Protein AF-A0A4R2BHW9-F1 (afdb_monomer_lite)

Sequence (74 aa):
MKRLRKPRKRFVVVVRREEQSLQIVIIAPDLKGMYRQLFKLYSHLFKENEGRKTLSISFRETHLSESSIGQREC

Structure (mmCIF, N/CA/C/O backbone):
data_AF-A0A4R2BHW9-F1
#
_entry.id   AF-A0A4R2BHW9-F1
#
loop_
_atom_site.group_PDB
_atom_site.id
_atom_site.type_symbol
_atom_site.label_atom_id
_atom_site.label_alt_id
_atom_site.label_comp_id
_atom_site.label_asym_id
_atom_site.label_entity_id
_atom_site.label_seq_id
_atom_site.pdbx_PDB_ins_code
_atom_site.Cartn_x
_atom_site.Cartn_y
_atom_site.Cartn_z
_atom_site.occupancy
_atom_site.B_iso_or_equiv
_atom_site.auth_seq_id
_atom_site.auth_comp_id
_atom_site.auth_asym_id
_atom_site.auth_atom_id
_atom_site.pdbx_PDB_model_num
ATOM 1 N N . MET A 1 1 ? 2.718 -12.222 -28.872 1.00 47.53 1 MET A N 1
ATOM 2 C CA . MET A 1 1 ? 2.858 -10.886 -28.241 1.00 47.53 1 MET A CA 1
ATOM 3 C C . MET A 1 1 ? 3.506 -11.018 -26.863 1.00 47.53 1 MET A C 1
ATOM 5 O O . MET A 1 1 ? 2.851 -11.475 -25.932 1.00 47.53 1 MET A O 1
ATOM 9 N N . LYS A 1 2 ? 4.788 -10.65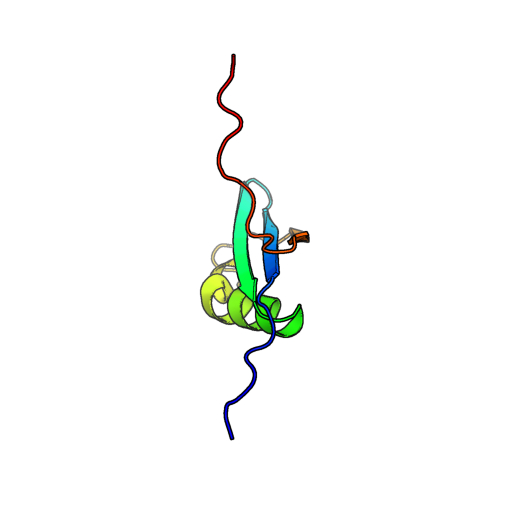6 -26.707 1.00 50.44 2 LYS A N 1
ATOM 10 C CA . LYS A 1 2 ? 5.406 -10.539 -25.373 1.00 50.44 2 LYS A CA 1
ATOM 11 C C . LYS A 1 2 ? 4.770 -9.327 -24.682 1.00 50.44 2 LYS A C 1
ATOM 13 O O . LYS A 1 2 ? 4.949 -8.207 -25.145 1.00 50.44 2 LYS A O 1
ATOM 18 N N . ARG A 1 3 ? 3.982 -9.535 -23.619 1.00 56.75 3 ARG A N 1
ATOM 19 C CA . ARG A 1 3 ? 3.455 -8.425 -22.807 1.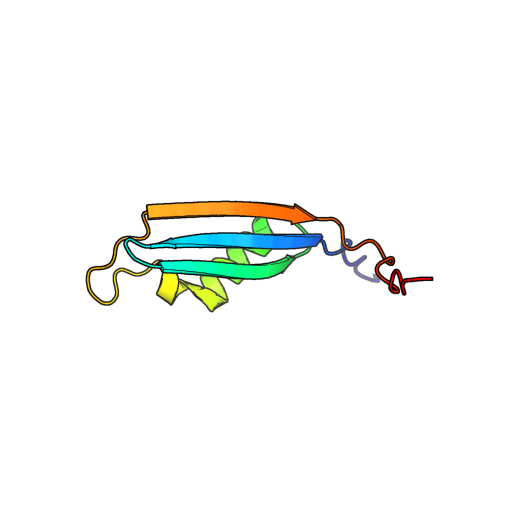00 56.75 3 ARG A CA 1
ATOM 20 C C . ARG A 1 3 ? 4.654 -7.723 -22.169 1.00 56.75 3 ARG A C 1
ATOM 22 O O . ARG A 1 3 ? 5.226 -8.263 -21.224 1.00 56.75 3 ARG A O 1
ATOM 29 N N . LEU A 1 4 ? 5.046 -6.567 -22.705 1.00 59.66 4 LEU A N 1
ATOM 30 C CA . LEU A 1 4 ? 6.027 -5.674 -22.088 1.00 59.66 4 LEU A CA 1
ATOM 31 C C . LEU A 1 4 ? 5.550 -5.390 -20.661 1.00 59.66 4 LEU A C 1
ATOM 33 O O . LEU A 1 4 ? 4.554 -4.697 -20.441 1.00 59.66 4 LEU A O 1
ATOM 37 N N . ARG A 1 5 ? 6.198 -6.024 -19.681 1.00 66.38 5 ARG A N 1
ATOM 38 C CA . ARG A 1 5 ? 5.901 -5.784 -18.272 1.00 66.38 5 ARG A CA 1
ATOM 39 C C . ARG A 1 5 ? 6.392 -4.375 -17.976 1.00 66.38 5 ARG A C 1
ATOM 41 O O . ARG A 1 5 ? 7.586 -4.118 -18.085 1.00 66.38 5 ARG A O 1
ATOM 48 N N . LYS A 1 6 ? 5.467 -3.472 -17.634 1.00 72.38 6 LYS A N 1
ATOM 49 C CA . LYS A 1 6 ? 5.820 -2.124 -17.176 1.00 72.38 6 LYS A CA 1
ATOM 50 C C . LYS A 1 6 ? 6.870 -2.234 -16.059 1.00 72.38 6 LYS A C 1
ATOM 52 O O . LYS A 1 6 ? 6.704 -3.104 -15.191 1.00 72.38 6 LYS A O 1
ATOM 57 N N . PRO A 1 7 ? 7.916 -1.389 -16.071 1.00 78.94 7 PRO A N 1
ATOM 58 C CA . PRO A 1 7 ? 8.906 -1.372 -15.007 1.00 7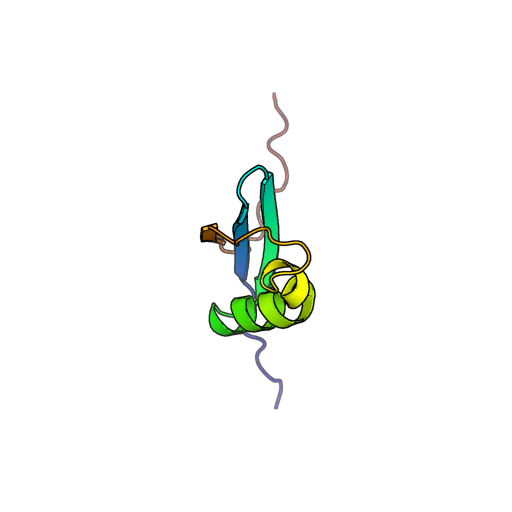8.94 7 PRO A CA 1
ATOM 59 C C . PRO A 1 7 ? 8.190 -1.168 -13.673 1.00 78.94 7 PRO A C 1
ATOM 61 O O . PRO A 1 7 ? 7.286 -0.339 -13.548 1.00 78.94 7 PRO A O 1
ATOM 64 N N . ARG A 1 8 ? 8.532 -2.004 -12.695 1.00 83.31 8 ARG A N 1
ATOM 65 C CA . ARG A 1 8 ? 7.930 -1.938 -11.367 1.00 83.31 8 ARG A CA 1
ATOM 66 C C . ARG A 1 8 ? 8.569 -0.797 -10.584 1.00 83.31 8 ARG A C 1
ATOM 68 O O . ARG A 1 8 ? 9.747 -0.498 -10.746 1.00 83.31 8 ARG A O 1
ATOM 75 N N . LYS A 1 9 ? 7.782 -0.195 -9.707 1.00 86.00 9 LYS A N 1
ATOM 76 C CA . LYS A 1 9 ? 8.185 0.861 -8.789 1.00 86.00 9 LYS A CA 1
ATOM 77 C C . LYS A 1 9 ? 7.994 0.383 -7.358 1.00 86.00 9 LYS A C 1
ATOM 79 O O . LYS A 1 9 ? 7.148 -0.479 -7.097 1.00 86.00 9 LYS A O 1
ATOM 84 N N . ARG A 1 10 ? 8.790 0.924 -6.439 1.00 90.38 10 ARG A N 1
ATOM 85 C CA . ARG A 1 10 ? 8.680 0.652 -5.008 1.00 90.38 10 ARG A CA 1
ATOM 86 C C . ARG A 1 10 ? 7.866 1.765 -4.362 1.00 90.38 10 ARG A C 1
ATOM 88 O O . ARG A 1 10 ? 8.244 2.930 -4.411 1.00 90.38 10 ARG A O 1
ATOM 95 N N . PHE A 1 11 ? 6.774 1.389 -3.721 1.00 88.81 11 PHE A N 1
ATOM 96 C CA . PHE A 1 11 ? 5.937 2.279 -2.937 1.00 88.81 11 PHE A CA 1
ATOM 97 C C . PHE A 1 11 ? 6.121 1.945 -1.466 1.00 88.81 11 PHE A C 1
ATOM 99 O O . PHE A 1 11 ? 5.838 0.828 -1.042 1.00 88.81 11 PHE A O 1
ATOM 106 N N . VAL A 1 12 ? 6.609 2.906 -0.693 1.00 89.62 12 VAL A N 1
ATOM 107 C CA . VAL A 1 12 ? 6.640 2.814 0.765 1.00 89.62 12 VAL A CA 1
ATOM 108 C C . VAL A 1 12 ? 5.376 3.484 1.275 1.00 89.62 12 VAL A C 1
ATOM 110 O O . VAL A 1 12 ? 5.246 4.700 1.171 1.00 89.62 12 VAL A O 1
ATOM 113 N N . VAL A 1 13 ? 4.434 2.694 1.770 1.00 88.44 13 VAL A N 1
ATOM 114 C CA . VAL A 1 13 ? 3.154 3.147 2.312 1.00 88.44 13 VAL A CA 1
ATOM 115 C C . VAL A 1 13 ? 3.266 3.189 3.828 1.00 88.44 13 VAL A C 1
ATOM 117 O O . VAL A 1 13 ? 3.603 2.186 4.448 1.00 88.44 13 VAL A O 1
ATOM 120 N N . VAL A 1 14 ? 2.981 4.336 4.431 1.00 87.81 14 VAL A N 1
ATOM 121 C CA . VAL A 1 14 ? 2.909 4.491 5.882 1.00 87.81 14 VAL A CA 1
ATOM 122 C C . VAL A 1 14 ? 1.444 4.628 6.264 1.00 87.81 14 VAL A C 1
ATOM 124 O O . VAL A 1 14 ? 0.762 5.564 5.846 1.00 87.81 14 VAL A O 1
ATOM 127 N N . VAL A 1 15 ? 0.956 3.676 7.051 1.00 84.44 15 VAL A N 1
ATOM 128 C CA . VAL A 1 15 ? -0.390 3.681 7.620 1.00 84.44 15 VAL A CA 1
ATOM 129 C C . VAL A 1 15 ? -0.268 4.120 9.071 1.00 84.44 15 VAL A C 1
ATOM 131 O O . VAL A 1 15 ? 0.355 3.431 9.878 1.00 84.44 15 VAL A O 1
ATOM 134 N N . ARG A 1 16 ? -0.844 5.275 9.405 1.00 79.50 16 ARG A N 1
ATOM 135 C CA . ARG A 1 16 ? -0.900 5.766 10.785 1.00 79.50 16 ARG A CA 1
ATOM 136 C C . ARG A 1 16 ? -2.235 5.388 11.417 1.00 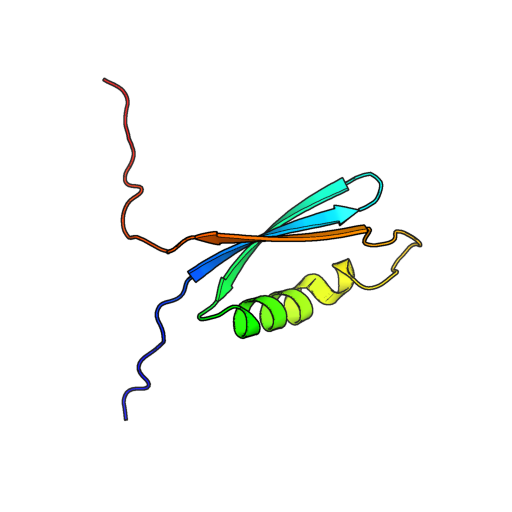79.50 16 ARG A C 1
ATOM 138 O O . ARG A 1 16 ? -3.303 5.700 10.887 1.00 79.50 16 ARG A O 1
ATOM 145 N N . ARG A 1 17 ? -2.143 4.731 12.564 1.00 78.81 17 ARG A N 1
ATOM 146 C CA . ARG A 1 17 ? -3.214 4.419 13.513 1.00 78.81 17 ARG A CA 1
ATOM 147 C C . ARG A 1 17 ? -2.926 5.181 14.805 1.00 78.81 17 ARG A C 1
ATOM 149 O O . ARG A 1 17 ? -1.790 5.601 15.002 1.00 78.81 17 ARG A O 1
ATOM 156 N N . GLU A 1 18 ? -3.936 5.351 15.654 1.00 71.88 18 GLU A N 1
ATOM 157 C CA . GLU A 1 18 ? -3.866 6.178 16.875 1.00 71.88 18 GLU A CA 1
ATOM 158 C C . GLU A 1 18 ? -2.567 5.996 17.675 1.00 71.88 18 GLU A C 1
ATOM 160 O O . GLU A 1 18 ? -1.885 6.978 17.943 1.00 71.88 18 GLU A O 1
ATOM 165 N N . GLU A 1 19 ? -2.157 4.755 17.942 1.00 71.00 19 GLU A N 1
ATOM 166 C CA . GLU A 1 19 ? -0.942 4.466 18.724 1.00 71.00 19 GLU A CA 1
ATOM 167 C C . GLU A 1 19 ? 0.173 3.782 17.920 1.00 71.00 19 GLU A C 1
ATOM 169 O O . GLU A 1 19 ? 1.199 3.393 18.475 1.00 71.00 19 GLU A O 1
ATOM 174 N N . GLN A 1 20 ? -0.012 3.570 16.612 1.00 77.38 20 GLN A N 1
ATOM 175 C CA . GLN A 1 20 ? 0.922 2.768 15.815 1.00 77.38 20 GLN A CA 1
ATOM 176 C C . GLN A 1 20 ? 1.101 3.307 14.402 1.00 77.38 20 GLN A C 1
ATOM 178 O O . GLN A 1 20 ? 0.144 3.649 13.709 1.00 77.38 20 GLN A O 1
ATOM 183 N N . SER A 1 21 ? 2.346 3.299 13.929 1.00 81.25 21 SER A N 1
ATOM 184 C CA . SER A 1 21 ? 2.659 3.520 12.519 1.00 81.25 21 SER A CA 1
ATOM 185 C C . SER A 1 21 ? 3.158 2.222 11.891 1.00 81.25 21 SER A C 1
ATOM 187 O O . SER A 1 21 ? 4.046 1.562 12.422 1.00 81.25 21 SER A O 1
ATOM 189 N N . LEU A 1 22 ? 2.547 1.837 10.774 1.00 85.19 22 LEU A N 1
ATOM 190 C CA . LEU A 1 22 ? 2.894 0.644 10.009 1.00 85.19 22 LEU A CA 1
ATOM 191 C C . LEU A 1 22 ? 3.504 1.080 8.684 1.00 85.19 22 LEU A C 1
ATOM 193 O O . LEU A 1 22 ? 2.874 1.813 7.923 1.00 85.19 22 LEU A O 1
ATOM 197 N N . GLN A 1 23 ? 4.713 0.611 8.395 1.00 89.00 23 GLN A N 1
ATOM 198 C CA . GLN A 1 23 ? 5.372 0.842 7.115 1.00 89.00 23 GLN A CA 1
ATOM 199 C C . GLN A 1 23 ? 5.278 -0.418 6.254 1.00 89.00 23 GLN A C 1
ATOM 201 O O . GLN A 1 23 ? 5.727 -1.493 6.641 1.00 89.00 23 GLN A O 1
ATOM 206 N N . ILE A 1 24 ? 4.694 -0.279 5.069 1.00 89.50 24 ILE A N 1
ATOM 207 C CA . ILE A 1 24 ? 4.405 -1.366 4.137 1.00 89.50 24 ILE A CA 1
ATOM 208 C C . ILE A 1 24 ? 5.093 -1.055 2.816 1.00 89.50 24 ILE A C 1
ATOM 210 O O . ILE A 1 24 ? 4.882 0.003 2.226 1.00 89.50 24 ILE A O 1
ATOM 214 N N . VAL A 1 25 ? 5.902 -1.984 2.317 1.00 89.44 25 VAL A N 1
ATOM 215 C CA . VAL A 1 25 ? 6.554 -1.839 1.013 1.00 89.44 25 VAL A CA 1
ATOM 216 C C . VAL A 1 25 ? 5.767 -2.616 -0.034 1.00 89.44 25 VAL A C 1
ATOM 218 O O . VAL A 1 25 ? 5.629 -3.832 0.058 1.00 89.44 25 VAL A O 1
ATOM 221 N N . ILE A 1 26 ? 5.274 -1.920 -1.057 1.00 90.19 26 ILE A N 1
ATOM 222 C CA . ILE A 1 26 ? 4.530 -2.506 -2.174 1.00 90.19 26 ILE A CA 1
ATOM 223 C C . ILE A 1 26 ? 5.303 -2.287 -3.466 1.00 90.19 26 ILE A C 1
ATOM 225 O O . ILE A 1 26 ? 5.657 -1.164 -3.816 1.00 90.19 26 ILE A O 1
ATOM 229 N N . ILE A 1 27 ? 5.526 -3.365 -4.215 1.00 89.25 27 ILE A N 1
ATOM 230 C CA . ILE A 1 27 ? 6.119 -3.292 -5.548 1.00 89.25 27 ILE A CA 1
ATOM 231 C C . ILE A 1 27 ? 5.007 -3.411 -6.593 1.00 89.25 27 ILE A C 1
ATOM 233 O O . ILE A 1 27 ? 4.374 -4.458 -6.744 1.00 89.25 27 ILE A O 1
ATOM 237 N N . ALA A 1 28 ? 4.779 -2.338 -7.345 1.00 88.31 28 ALA A N 1
ATOM 238 C CA . ALA A 1 28 ? 3.702 -2.256 -8.327 1.00 88.31 28 ALA A CA 1
ATOM 239 C C . ALA A 1 28 ? 4.135 -1.481 -9.582 1.00 88.31 28 ALA A C 1
ATOM 241 O O . ALA A 1 28 ? 5.040 -0.657 -9.505 1.00 88.31 28 ALA A O 1
ATOM 242 N N . PRO A 1 29 ? 3.528 -1.737 -10.755 1.00 87.06 29 PRO A N 1
ATOM 243 C CA . PRO A 1 29 ? 3.871 -1.014 -11.985 1.00 87.06 29 PRO A CA 1
ATOM 244 C C . PRO A 1 29 ? 3.434 0.459 -11.966 1.00 87.06 29 PRO A C 1
ATOM 246 O O . PRO A 1 29 ? 4.019 1.285 -12.656 1.00 87.06 29 PRO A O 1
ATOM 249 N N . ASP A 1 30 ? 2.391 0.783 -11.205 1.00 88.19 30 ASP A N 1
ATOM 250 C CA . ASP A 1 30 ? 1.811 2.116 -11.093 1.00 88.19 30 ASP A CA 1
ATOM 251 C C . ASP A 1 30 ? 1.046 2.257 -9.769 1.00 88.19 30 ASP A C 1
ATOM 253 O O . ASP A 1 30 ? 0.854 1.285 -9.026 1.00 88.19 30 ASP A O 1
ATOM 257 N N . LEU A 1 31 ? 0.598 3.482 -9.488 1.00 85.88 31 LEU A N 1
ATOM 258 C CA . LEU A 1 31 ? -0.140 3.828 -8.277 1.00 85.88 31 LEU A CA 1
ATOM 259 C C . LEU A 1 31 ? -1.429 3.003 -8.119 1.00 85.88 31 LEU A C 1
ATOM 261 O O . LEU A 1 31 ? -1.755 2.546 -7.025 1.00 85.88 31 LEU A O 1
ATOM 265 N N . LYS A 1 32 ? -2.144 2.742 -9.220 1.00 89.75 32 LYS A N 1
ATOM 266 C CA . LYS A 1 32 ? -3.366 1.922 -9.212 1.00 89.75 32 LYS A CA 1
ATOM 267 C C . LYS A 1 32 ? -3.059 0.478 -8.808 1.00 89.75 32 LYS A C 1
ATOM 269 O O . LYS A 1 32 ? -3.791 -0.120 -8.020 1.00 89.75 32 LYS A O 1
ATOM 274 N N . GLY A 1 33 ? -1.966 -0.083 -9.321 1.00 89.19 33 GLY A N 1
ATOM 275 C CA . GLY A 1 33 ? -1.461 -1.396 -8.940 1.00 89.19 33 GLY A CA 1
ATOM 276 C C . GLY A 1 33 ? -1.030 -1.457 -7.476 1.00 89.19 33 GLY A C 1
ATOM 277 O O . GLY A 1 33 ? -1.266 -2.478 -6.829 1.00 89.19 33 GLY A O 1
ATOM 278 N N . MET A 1 34 ? -0.451 -0.370 -6.955 1.00 91.88 34 MET A N 1
ATOM 279 C CA . MET A 1 34 ? -0.094 -0.245 -5.542 1.00 91.88 34 MET A CA 1
ATOM 280 C C . MET A 1 34 ? -1.341 -0.311 -4.664 1.00 91.88 34 MET A C 1
ATOM 282 O O . MET A 1 34 ? -1.433 -1.217 -3.839 1.00 91.88 34 MET A O 1
ATOM 286 N N . TYR A 1 35 ? -2.342 0.544 -4.908 1.00 88.50 35 TYR A N 1
ATOM 287 C CA . TYR A 1 35 ? -3.593 0.525 -4.142 1.00 88.50 35 TYR A CA 1
ATOM 288 C C . TYR A 1 35 ? -4.300 -0.827 -4.233 1.00 88.50 35 TYR A C 1
ATOM 290 O O . TYR A 1 35 ? -4.752 -1.358 -3.223 1.00 88.50 35 TYR A O 1
ATOM 298 N N . ARG A 1 36 ? -4.350 -1.444 -5.421 1.00 90.12 36 ARG A N 1
ATOM 299 C CA . ARG A 1 36 ? -4.964 -2.769 -5.585 1.00 90.12 36 ARG A CA 1
ATOM 300 C C . ARG A 1 36 ? -4.289 -3.829 -4.712 1.00 90.12 36 ARG A C 1
ATOM 302 O O . ARG A 1 36 ? -4.985 -4.654 -4.127 1.00 90.12 36 ARG A O 1
ATOM 309 N N . GLN A 1 37 ? -2.957 -3.830 -4.635 1.00 90.25 37 GLN A N 1
ATOM 310 C CA . GLN A 1 37 ? -2.222 -4.750 -3.763 1.00 90.25 37 GLN A CA 1
ATOM 311 C C . GLN A 1 37 ? -2.407 -4.400 -2.286 1.00 90.25 37 GLN A C 1
ATOM 313 O O . GLN A 1 37 ? -2.642 -5.304 -1.488 1.00 90.25 37 GLN A O 1
ATOM 318 N N . LEU A 1 38 ? -2.377 -3.110 -1.948 1.00 88.31 38 LEU A N 1
ATOM 319 C CA . LEU A 1 38 ? -2.598 -2.610 -0.595 1.00 88.31 38 LEU A CA 1
ATOM 320 C C . LEU A 1 38 ? -3.958 -3.074 -0.063 1.00 88.31 38 LEU A C 1
ATOM 322 O O . LEU A 1 38 ? -4.018 -3.709 0.979 1.00 88.31 38 LEU A O 1
ATOM 326 N N . PHE A 1 39 ? -5.042 -2.866 -0.810 1.00 86.25 39 PHE A N 1
ATOM 327 C CA . PHE A 1 39 ? -6.371 -3.318 -0.398 1.00 86.25 39 PHE A CA 1
ATOM 328 C C . PHE A 1 39 ? -6.513 -4.840 -0.419 1.00 86.25 39 PHE A C 1
ATOM 330 O O . PHE A 1 39 ? -7.141 -5.405 0.470 1.00 86.25 39 PHE A O 1
ATOM 337 N N . LYS A 1 40 ? -5.925 -5.541 -1.396 1.00 87.00 40 LYS A N 1
ATOM 338 C CA . LYS A 1 40 ? -6.026 -7.006 -1.448 1.00 87.00 40 LYS A CA 1
ATOM 339 C C . LYS A 1 40 ? -5.348 -7.670 -0.244 1.00 87.00 40 LYS A C 1
ATOM 341 O O . LYS A 1 40 ? -5.915 -8.596 0.322 1.00 87.00 40 LYS A O 1
ATOM 346 N N . LEU A 1 41 ? -4.149 -7.216 0.116 1.00 86.19 41 LEU A N 1
ATOM 347 C CA . LEU A 1 41 ? -3.318 -7.844 1.149 1.00 86.19 41 LEU A CA 1
ATOM 348 C C . LEU A 1 41 ? -3.581 -7.263 2.541 1.00 86.19 41 LEU A C 1
ATOM 350 O O . LEU A 1 41 ? -3.584 -7.985 3.532 1.00 86.19 41 LEU A O 1
ATOM 354 N N . TYR A 1 42 ? -3.855 -5.963 2.605 1.00 83.19 42 TYR A N 1
ATOM 355 C CA . TYR A 1 42 ? -3.971 -5.203 3.841 1.00 83.19 42 TYR A CA 1
ATOM 356 C C . TYR A 1 42 ? -5.363 -4.590 4.024 1.00 83.19 42 TYR A C 1
ATOM 358 O O . TYR A 1 42 ? -5.508 -3.633 4.772 1.00 83.19 42 TYR A O 1
ATOM 366 N N . SER A 1 43 ? -6.416 -5.135 3.396 1.00 80.44 43 SER A N 1
ATOM 367 C CA . SER A 1 43 ? -7.808 -4.702 3.655 1.00 80.44 43 SER A CA 1
ATOM 368 C C . SER A 1 43 ? -8.154 -4.705 5.142 1.00 80.44 43 SER A C 1
ATOM 370 O O . SER A 1 43 ? -8.847 -3.805 5.604 1.00 80.44 43 SER A O 1
ATOM 372 N N . HIS A 1 44 ? -7.638 -5.676 5.897 1.00 77.88 44 HIS A N 1
ATOM 373 C CA . HIS A 1 44 ? -7.794 -5.753 7.349 1.00 77.88 44 HIS A CA 1
ATOM 374 C C . HIS A 1 44 ? -7.188 -4.548 8.084 1.00 77.88 44 HIS A C 1
ATOM 376 O O . HIS A 1 44 ? -7.606 -4.249 9.196 1.00 77.88 44 HIS A O 1
ATOM 382 N N . LEU A 1 45 ? 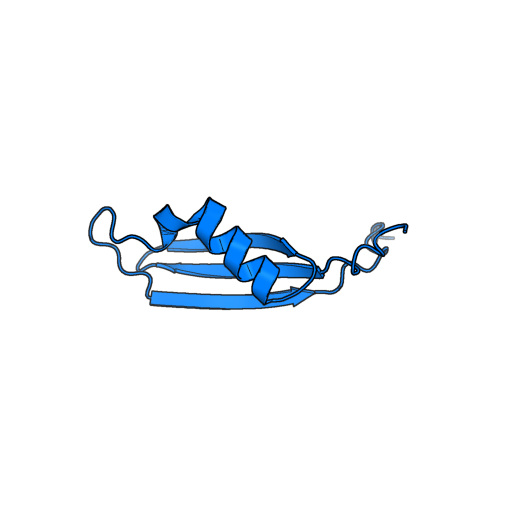-6.232 -3.835 7.472 1.00 73.31 45 LEU A N 1
ATOM 383 C CA . LEU A 1 45 ? -5.687 -2.6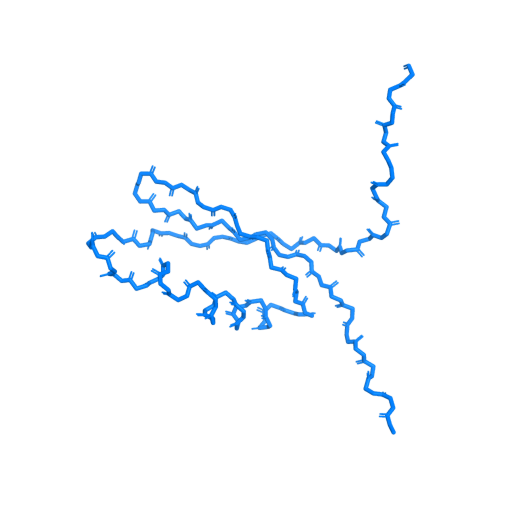20 8.060 1.00 73.31 45 LEU A CA 1
ATOM 384 C C . LEU A 1 45 ? -6.644 -1.426 7.964 1.00 73.31 45 LEU A C 1
ATOM 386 O O . LEU A 1 45 ? -6.539 -0.514 8.780 1.00 73.31 45 LEU A O 1
ATOM 390 N N . PHE A 1 46 ? -7.561 -1.454 6.994 1.00 70.75 46 PHE A N 1
ATOM 391 C CA . PHE A 1 46 ? -8.530 -0.388 6.717 1.00 70.75 46 PHE A CA 1
ATOM 392 C C . PHE A 1 46 ? -9.933 -0.698 7.228 1.00 70.75 46 PHE A C 1
ATOM 394 O O . PHE A 1 46 ? -10.760 0.203 7.323 1.00 70.75 46 PHE A O 1
ATOM 401 N N . LYS A 1 47 ? -10.223 -1.966 7.526 1.00 66.62 47 LYS A N 1
ATOM 402 C CA . LYS A 1 47 ? -11.455 -2.342 8.211 1.00 66.62 47 LYS A CA 1
ATOM 403 C C . LYS A 1 47 ? -11.340 -1.927 9.674 1.00 66.62 47 LYS A C 1
ATOM 405 O O . LYS A 1 47 ? -10.300 -2.157 10.289 1.00 66.62 47 LYS A O 1
ATOM 410 N N . GLU A 1 48 ? -12.414 -1.358 10.214 1.00 62.00 48 GLU A N 1
ATOM 411 C CA . GLU A 1 48 ? -12.617 -1.121 11.650 1.00 62.00 48 GLU A CA 1
ATOM 412 C C . GLU A 1 48 ? -12.754 -2.461 12.393 1.00 62.00 48 GLU A C 1
ATOM 414 O O . GLU A 1 48 ? -13.765 -2.755 13.019 1.00 62.00 48 GLU A O 1
ATOM 419 N N . ASN A 1 49 ? -11.751 -3.329 12.300 1.00 51.12 49 ASN A N 1
ATOM 420 C CA . ASN A 1 49 ? -11.624 -4.403 13.265 1.00 51.12 49 ASN A CA 1
ATOM 421 C C . ASN A 1 49 ? -11.065 -3.762 14.538 1.00 51.12 49 ASN A C 1
ATOM 423 O O . ASN A 1 49 ? -9.979 -3.187 14.515 1.00 51.12 49 ASN A O 1
ATOM 427 N N . GLU A 1 50 ? -11.844 -3.833 15.618 1.00 53.75 50 GLU A N 1
ATOM 428 C CA . GLU A 1 50 ? -11.465 -3.434 16.985 1.00 53.75 50 GLU A CA 1
ATOM 429 C C . GLU A 1 50 ? -11.436 -1.924 17.284 1.00 53.75 50 GLU A C 1
ATOM 431 O O . GLU A 1 50 ? -10.672 -1.475 18.133 1.00 53.75 50 GLU A O 1
ATOM 436 N N . GLY A 1 51 ? -12.264 -1.112 16.617 1.00 52.88 51 GLY A N 1
ATOM 437 C CA . GLY A 1 51 ? -12.486 0.285 17.032 1.00 52.88 51 GLY A CA 1
ATOM 438 C C . GLY A 1 51 ? -11.308 1.243 16.806 1.00 52.88 51 GLY A C 1
ATOM 439 O O . GLY A 1 51 ? -11.378 2.399 17.210 1.00 52.88 51 GLY A O 1
ATOM 440 N N . ARG A 1 52 ? -10.241 0.804 16.127 1.00 56.41 52 ARG A N 1
ATOM 441 C CA . ARG A 1 52 ? -9.080 1.643 15.797 1.00 56.41 52 ARG A CA 1
ATOM 442 C C . ARG A 1 52 ? -9.252 2.267 14.418 1.00 56.41 52 ARG A C 1
ATOM 444 O O . ARG A 1 52 ? -9.138 1.585 13.397 1.00 56.41 52 ARG A O 1
ATOM 451 N N . LYS A 1 53 ? -9.496 3.579 14.372 1.00 59.81 53 LYS A N 1
ATOM 452 C CA . LYS A 1 53 ? -9.598 4.321 13.109 1.00 59.81 53 LYS A CA 1
ATOM 453 C C . LYS A 1 53 ? -8.237 4.427 12.422 1.00 59.81 53 LYS A C 1
ATOM 455 O O . LYS A 1 53 ? -7.219 4.762 13.028 1.00 59.81 53 LYS A O 1
ATOM 460 N N . THR A 1 54 ? -8.224 4.176 11.114 1.00 63.41 54 THR A N 1
ATOM 461 C CA . THR A 1 54 ? -7.080 4.552 10.274 1.00 63.41 54 THR A CA 1
ATOM 462 C C . THR A 1 54 ? -7.101 6.068 10.117 1.00 63.41 54 THR A C 1
ATOM 464 O O . THR A 1 54 ? -8.027 6.606 9.518 1.00 63.41 54 THR A O 1
ATOM 467 N N . LEU A 1 55 ? -6.099 6.754 10.668 1.00 61.84 55 LEU A N 1
ATOM 468 C CA . LEU A 1 55 ? -6.061 8.217 10.708 1.00 61.84 55 LEU A CA 1
ATOM 469 C C . LEU A 1 55 ? -5.543 8.809 9.397 1.00 61.84 55 LEU A C 1
ATOM 471 O O . LEU A 1 55 ? -6.029 9.837 8.937 1.00 61.84 55 LEU A O 1
ATOM 475 N N . SER A 1 56 ? -4.534 8.178 8.791 1.00 75.19 56 SER A N 1
ATOM 476 C CA . SER A 1 56 ? -3.983 8.627 7.509 1.00 75.19 56 SER A CA 1
ATOM 477 C C . SER A 1 56 ? -3.168 7.541 6.811 1.00 75.19 56 SER A C 1
ATOM 479 O O . SER A 1 56 ? -2.563 6.673 7.447 1.00 75.19 56 SER A O 1
ATOM 481 N N . ILE A 1 57 ? -3.144 7.619 5.481 1.00 77.00 57 ILE A N 1
ATOM 482 C CA . ILE A 1 57 ? -2.289 6.811 4.612 1.00 77.00 57 ILE A CA 1
ATOM 483 C C . ILE A 1 57 ? -1.439 7.786 3.806 1.00 77.00 57 ILE A C 1
ATOM 485 O O . ILE A 1 57 ? -1.979 8.608 3.066 1.00 77.00 57 ILE A O 1
ATOM 489 N N . SER A 1 58 ? -0.121 7.686 3.919 1.00 80.75 58 SER A N 1
ATOM 490 C CA . SER A 1 58 ? 0.814 8.395 3.046 1.00 80.75 58 SER A CA 1
ATOM 491 C C . SER A 1 58 ? 1.666 7.391 2.282 1.00 80.75 58 SER A C 1
ATOM 493 O O . SER A 1 58 ? 1.862 6.258 2.722 1.00 80.75 58 SER A O 1
ATOM 495 N N . PHE A 1 59 ? 2.151 7.771 1.101 1.00 82.44 59 PHE A N 1
ATOM 496 C CA . PHE A 1 59 ? 3.047 6.919 0.331 1.00 82.44 59 PHE A CA 1
ATOM 497 C C . PHE A 1 59 ? 4.189 7.724 -0.276 1.00 82.44 59 PHE A C 1
ATOM 499 O O . PHE A 1 59 ? 4.019 8.876 -0.672 1.00 82.44 59 PHE A O 1
ATOM 506 N N . ARG A 1 60 ? 5.355 7.086 -0.377 1.00 82.94 60 ARG A N 1
ATOM 507 C CA . ARG A 1 60 ? 6.506 7.590 -1.121 1.00 82.94 60 ARG A CA 1
ATOM 508 C C . ARG A 1 60 ? 6.834 6.622 -2.246 1.00 82.94 60 ARG A C 1
ATOM 510 O O . ARG A 1 60 ? 7.060 5.435 -2.011 1.00 82.94 60 ARG A O 1
ATOM 517 N N . GLU A 1 61 ? 6.845 7.133 -3.469 1.00 79.81 61 GLU A N 1
ATOM 518 C CA . GLU A 1 61 ? 7.308 6.392 -4.637 1.00 79.81 61 GLU A CA 1
ATOM 519 C C . GLU A 1 61 ? 8.832 6.499 -4.737 1.00 79.81 61 GLU A C 1
ATOM 521 O O . GLU A 1 61 ? 9.410 7.577 -4.616 1.00 79.81 61 GLU A O 1
ATOM 526 N N . THR A 1 62 ? 9.484 5.364 -4.954 1.00 77.19 62 THR A N 1
ATOM 527 C CA . THR A 1 62 ? 10.907 5.275 -5.273 1.00 77.19 62 THR A CA 1
ATOM 528 C C . THR A 1 62 ? 11.066 4.390 -6.499 1.00 77.19 62 THR A C 1
ATOM 530 O O . THR A 1 62 ? 10.449 3.323 -6.613 1.00 77.19 62 THR A O 1
ATOM 533 N N . HIS A 1 63 ? 11.872 4.846 -7.454 1.00 72.69 63 HIS A N 1
ATOM 534 C CA . HIS A 1 63 ? 12.241 4.013 -8.587 1.00 72.69 63 HIS A CA 1
ATOM 535 C C . HIS A 1 63 ? 13.091 2.843 -8.087 1.00 72.69 63 HIS A C 1
ATOM 537 O O . HIS A 1 63 ? 13.977 3.018 -7.254 1.00 72.69 63 HIS A O 1
ATOM 543 N N . LEU A 1 64 ? 12.811 1.641 -8.595 1.00 64.88 64 LEU A N 1
ATOM 544 C CA . LEU A 1 64 ? 13.715 0.506 -8.439 1.00 64.88 64 LEU A CA 1
ATOM 545 C C . LEU A 1 64 ? 14.896 0.740 -9.389 1.00 64.88 64 LEU A C 1
ATOM 547 O O . LEU A 1 64 ? 14.925 0.188 -10.484 1.00 64.88 64 LEU A O 1
ATOM 551 N N . SER A 1 65 ? 15.816 1.633 -9.024 1.00 57.88 65 SER A N 1
ATOM 552 C CA . SER A 1 65 ? 17.119 1.695 -9.676 1.00 57.88 65 SER A CA 1
ATOM 553 C C . SER A 1 65 ? 17.953 0.509 -9.196 1.00 57.88 65 SER A C 1
ATOM 555 O O . SER A 1 65 ? 17.996 0.200 -8.003 1.00 57.88 65 SER A O 1
ATOM 557 N N . GLU A 1 66 ? 18.614 -0.173 -10.126 1.00 55.41 66 GLU A N 1
ATOM 558 C CA . GLU A 1 66 ? 19.620 -1.200 -9.848 1.00 55.41 66 GLU A CA 1
ATOM 559 C C . GLU A 1 66 ? 20.877 -0.553 -9.250 1.00 55.41 66 GLU A C 1
ATOM 561 O O . GLU A 1 66 ? 21.909 -0.492 -9.899 1.00 55.41 66 GLU A O 1
ATOM 566 N N . SER A 1 67 ? 20.813 0.026 -8.051 1.00 48.94 67 SER A N 1
ATOM 567 C CA . SER A 1 67 ? 21.999 0.542 -7.350 1.00 48.94 67 SER A CA 1
ATOM 568 C C . SER A 1 67 ? 21.695 0.775 -5.876 1.00 48.94 67 SER A C 1
ATOM 570 O O . SER A 1 67 ? 21.319 1.861 -5.443 1.00 48.94 67 SER A O 1
ATOM 572 N N . SER A 1 68 ? 21.870 -0.275 -5.084 1.00 44.44 68 SER A N 1
ATOM 573 C CA . SER A 1 68 ? 22.285 -0.162 -3.683 1.00 44.44 68 SER A CA 1
ATOM 574 C C . SER A 1 68 ? 23.200 -1.349 -3.374 1.00 44.44 68 SER A C 1
ATOM 576 O O . SER A 1 68 ? 22.950 -2.125 -2.458 1.00 44.44 68 SER A O 1
ATOM 578 N N . ILE A 1 69 ? 24.224 -1.542 -4.214 1.00 53.88 69 ILE A N 1
ATOM 579 C CA . ILE A 1 69 ? 25.424 -2.270 -3.795 1.00 53.88 69 ILE A CA 1
ATOM 580 C C . ILE A 1 69 ? 26.179 -1.296 -2.890 1.00 53.88 69 ILE A C 1
ATOM 582 O O . ILE A 1 69 ? 26.312 -0.119 -3.220 1.00 53.88 69 ILE A O 1
ATOM 586 N N . GLY A 1 70 ? 26.521 -1.781 -1.701 1.00 48.88 70 GLY A N 1
ATOM 587 C CA . GLY A 1 70 ? 26.791 -0.978 -0.519 1.00 48.88 70 GLY A CA 1
ATOM 588 C C . GLY A 1 70 ? 27.883 0.073 -0.670 1.00 48.88 70 GLY A C 1
ATOM 589 O O . GLY A 1 70 ? 28.938 -0.171 -1.248 1.00 48.88 70 GLY A O 1
ATOM 590 N N . GLN A 1 71 ? 27.657 1.212 -0.023 1.00 41.81 71 GLN A N 1
ATOM 591 C CA . GLN A 1 71 ? 28.762 1.980 0.527 1.00 41.81 71 GLN A CA 1
ATOM 592 C C . GLN A 1 71 ? 29.281 1.189 1.734 1.00 41.81 71 GLN A C 1
ATOM 594 O O . GLN A 1 71 ? 28.718 1.261 2.823 1.00 41.81 71 GLN A O 1
ATOM 599 N N . ARG A 1 72 ? 30.291 0.341 1.503 1.00 52.22 72 ARG A N 1
ATOM 600 C CA . ARG A 1 72 ? 31.237 -0.019 2.561 1.00 52.22 72 ARG A CA 1
ATOM 601 C C . ARG A 1 72 ? 32.076 1.223 2.832 1.00 52.22 72 ARG A C 1
ATOM 603 O O . ARG A 1 72 ? 32.581 1.836 1.894 1.00 52.22 72 ARG A O 1
ATOM 610 N N . GLU A 1 73 ? 32.145 1.572 4.104 1.00 45.81 73 GLU A N 1
ATOM 611 C CA . GLU A 1 73 ? 33.075 2.533 4.680 1.00 45.81 73 GLU A CA 1
ATOM 612 C C . GLU A 1 73 ? 34.521 2.168 4.293 1.00 45.81 73 GLU A C 1
ATOM 614 O O . GLU A 1 73 ? 34.873 0.983 4.272 1.00 45.81 73 GLU A O 1
ATOM 619 N N . CYS A 1 74 ? 35.327 3.186 3.989 1.00 49.31 74 CYS A N 1
ATOM 620 C CA . CYS A 1 74 ? 36.785 3.153 4.081 1.00 49.31 74 CYS A CA 1
ATOM 621 C C . CYS A 1 74 ? 37.197 4.185 5.127 1.00 49.31 74 CYS A C 1
ATOM 623 O O . CYS A 1 74 ? 36.604 5.290 5.091 1.00 49.31 74 CYS A O 1
#

Foldseek 3Di:
DPPPDQQWKWKFKWWDWPVDIDTDIDIANDPVRRVVCCCVPPVVVCDPPPNIHGPDMDMDIDHPDPDCPDPDDD

Secondary structure (DSSP, 8-state):
-----PPPEEEEEEEEETTEEEEEEEEESSHHHHHHHHHHHHHHHHS-GGG--EEEEEEEEEE--S--------

pLDDT: mean 73.85, std 14.97, range [41.81, 91.88]

Radius of gyration: 15.89 Å; chains: 1; bounding box: 49×20×47 Å

Organism: NCBI:txid279826